Protein AF-A0A7J8LM18-F1 (afdb_monomer_lite)

Sequence (96 aa):
NVQRLKTYKAKLVVFPRRARKSKAGDSTAEELATATQMQGPYMPISREKPSVELVKVTEEMKSFKAYNKLRVERTNARHIGARLKKAAEAEKEDKK

Structure (mmCIF, N/CA/C/O backbone):
data_AF-A0A7J8LM18-F1
#
_entry.id   AF-A0A7J8LM18-F1
#
loop_
_atom_site.group_PDB
_atom_site.id
_atom_site.type_symbol
_atom_site.label_atom_id
_atom_site.label_alt_id
_atom_site.label_comp_id
_atom_site.label_asym_id
_atom_site.label_entity_id
_atom_site.label_seq_id
_atom_site.pdbx_PDB_ins_code
_atom_site.Cartn_x
_atom_site.Cartn_y
_atom_site.Cartn_z
_atom_site.occupancy
_atom_site.B_iso_or_equiv
_atom_site.auth_seq_id
_atom_site.auth_comp_id
_atom_site.auth_asym_id
_atom_site.auth_atom_id
_atom_site.pdbx_PDB_model_num
ATOM 1 N N . ASN A 1 1 ? -10.176 -2.200 1.654 1.00 88.12 1 ASN A N 1
ATOM 2 C CA . ASN A 1 1 ? -11.487 -1.553 1.929 1.00 88.12 1 ASN A CA 1
ATOM 3 C C . ASN A 1 1 ? -12.503 -2.461 2.612 1.00 88.12 1 ASN A C 1
ATOM 5 O O . ASN A 1 1 ? -13.013 -2.059 3.648 1.00 88.12 1 ASN A O 1
ATOM 9 N N . VAL A 1 2 ? -12.773 -3.676 2.118 1.00 95.94 2 VAL A N 1
ATOM 10 C CA . VAL A 1 2 ? -13.761 -4.590 2.741 1.00 95.94 2 VAL A CA 1
ATOM 11 C C . VAL A 1 2 ? -13.485 -4.847 4.230 1.00 95.94 2 VAL A C 1
ATOM 13 O O . VAL A 1 2 ? -14.375 -4.671 5.056 1.00 95.94 2 VAL A O 1
ATOM 16 N N . GLN A 1 3 ? -12.246 -5.194 4.595 1.00 93.31 3 GLN A N 1
ATOM 17 C CA . GLN A 1 3 ? -11.857 -5.400 5.999 1.00 93.31 3 GLN A CA 1
ATOM 18 C C . GLN A 1 3 ? -12.096 -4.150 6.862 1.00 93.31 3 GLN A C 1
ATOM 20 O O . GLN A 1 3 ? -12.657 -4.262 7.945 1.00 93.31 3 GLN A O 1
ATOM 25 N N . ARG A 1 4 ? -11.778 -2.954 6.344 1.00 93.50 4 ARG A N 1
ATOM 26 C CA . ARG A 1 4 ? -12.001 -1.671 7.031 1.00 93.50 4 ARG A CA 1
ATOM 27 C C . ARG A 1 4 ? -13.482 -1.435 7.353 1.00 93.50 4 ARG A C 1
ATOM 29 O O . ARG A 1 4 ? -13.807 -0.989 8.450 1.00 93.50 4 ARG A O 1
ATOM 36 N N . LEU A 1 5 ? -14.380 -1.758 6.421 1.00 95.00 5 LEU A N 1
ATOM 37 C CA . LEU A 1 5 ? -15.826 -1.647 6.638 1.00 95.00 5 LEU A CA 1
ATOM 38 C C . LEU A 1 5 ? -16.328 -2.657 7.672 1.00 95.00 5 LEU A C 1
ATOM 40 O O . LEU A 1 5 ? -17.142 -2.299 8.519 1.00 95.00 5 LEU A O 1
ATOM 44 N N . LYS A 1 6 ? -15.805 -3.889 7.657 1.00 95.44 6 LYS A N 1
ATOM 45 C CA . LYS A 1 6 ? -16.121 -4.892 8.686 1.00 95.44 6 LYS A CA 1
ATOM 46 C C . LYS A 1 6 ? -15.692 -4.418 10.076 1.00 95.44 6 LYS A C 1
ATOM 48 O O . LYS A 1 6 ? -16.496 -4.451 10.999 1.00 95.44 6 LYS A O 1
ATOM 53 N N . THR A 1 7 ? -14.469 -3.902 10.211 1.00 94.31 7 THR A N 1
ATOM 54 C CA . THR A 1 7 ? -13.973 -3.356 11.485 1.00 94.31 7 THR A CA 1
ATOM 55 C C . THR A 1 7 ? -14.724 -2.103 11.923 1.00 94.31 7 THR A C 1
ATOM 57 O O . THR A 1 7 ? -14.902 -1.897 13.116 1.00 94.31 7 THR A O 1
ATOM 60 N N . TYR A 1 8 ? -15.179 -1.269 10.979 1.00 94.62 8 TYR A N 1
ATOM 61 C CA . TYR A 1 8 ? -16.013 -0.115 11.303 1.00 94.62 8 TYR A CA 1
ATOM 62 C C . TYR A 1 8 ? -17.360 -0.556 11.860 1.00 94.62 8 TYR A C 1
ATOM 64 O O . TYR A 1 8 ? -17.728 -0.130 12.945 1.00 94.62 8 TYR A O 1
ATOM 72 N N . LYS A 1 9 ? -18.048 -1.463 11.159 1.00 92.31 9 LYS A N 1
ATOM 73 C CA . LYS A 1 9 ? -19.346 -1.990 11.585 1.00 92.31 9 LYS A CA 1
ATOM 74 C C . LYS A 1 9 ? -19.273 -2.669 12.955 1.00 92.31 9 LYS A C 1
ATOM 76 O O . LYS A 1 9 ? -20.192 -2.507 13.738 1.00 92.31 9 LYS A O 1
ATOM 81 N N . ALA A 1 10 ? -18.182 -3.378 13.251 1.00 91.44 10 ALA A N 1
ATOM 82 C CA . ALA A 1 10 ? -17.972 -4.015 14.553 1.00 91.44 10 ALA A CA 1
ATOM 83 C C . ALA A 1 10 ? -17.740 -3.020 15.707 1.00 91.44 10 ALA A C 1
ATOM 85 O O . ALA A 1 10 ? -17.985 -3.360 16.855 1.00 91.44 10 ALA A O 1
ATOM 86 N N . LYS A 1 11 ? -17.246 -1.810 15.416 1.00 91.62 11 LYS A N 1
ATOM 87 C CA . LYS A 1 11 ? -16.997 -0.748 16.408 1.00 91.62 11 LYS A CA 1
ATOM 88 C C . LYS A 1 11 ? -18.112 0.300 16.464 1.00 91.62 11 LYS A C 1
ATOM 90 O O . LYS A 1 11 ? -18.071 1.191 17.307 1.00 91.62 11 LYS A O 1
ATOM 95 N N . LEU A 1 12 ? -19.060 0.249 15.531 1.00 92.19 12 LEU A N 1
ATOM 96 C CA . LEU A 1 12 ? -20.152 1.204 15.430 1.00 92.19 12 LEU A CA 1
ATOM 97 C C . LEU A 1 12 ? -21.232 0.849 16.454 1.00 92.19 12 LEU A C 1
ATOM 99 O O . LEU A 1 12 ? -21.874 -0.188 16.330 1.00 92.19 12 LEU A O 1
ATOM 103 N N . VAL A 1 13 ? -21.462 1.745 17.410 1.00 92.81 13 VAL A N 1
ATOM 104 C CA . VAL A 1 13 ? -22.585 1.656 18.349 1.00 92.81 13 VAL A CA 1
ATOM 105 C C . VAL A 1 13 ? -23.751 2.471 17.791 1.00 92.81 13 VAL A C 1
ATOM 107 O O . VAL A 1 13 ? -23.603 3.668 17.531 1.00 92.81 13 VAL A O 1
ATOM 110 N N . VAL A 1 14 ? -24.905 1.832 17.585 1.00 93.06 14 VAL A N 1
ATOM 111 C CA . VAL A 1 14 ? -26.103 2.478 17.022 1.00 93.06 14 VAL A CA 1
ATOM 112 C C . VAL A 1 14 ? -27.132 2.691 18.126 1.00 93.06 14 VAL A C 1
ATOM 114 O O . VAL A 1 14 ? -27.668 1.740 18.690 1.00 93.06 14 VAL A O 1
ATOM 117 N N . PHE A 1 15 ? -27.422 3.955 18.436 1.00 91.56 15 PHE A N 1
ATOM 118 C CA . PHE A 1 15 ? -28.403 4.315 19.458 1.00 91.56 15 PHE A CA 1
ATOM 119 C C . PHE A 1 15 ? -29.837 4.206 18.918 1.00 91.56 15 PHE A C 1
ATOM 121 O O . PHE A 1 15 ? -30.114 4.728 17.831 1.00 91.56 15 PHE A O 1
ATOM 128 N N . PRO A 1 16 ? -30.783 3.645 19.699 1.00 92.56 16 PRO A N 1
ATOM 129 C CA . PRO A 1 16 ? -32.193 3.678 19.348 1.00 92.56 16 PRO A CA 1
ATOM 130 C C . PRO A 1 16 ? -32.684 5.109 19.148 1.00 92.56 16 PRO 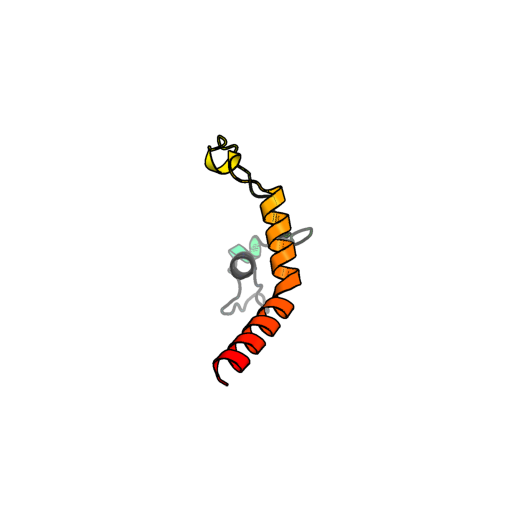A C 1
ATOM 132 O O . PRO A 1 16 ? -32.516 5.971 20.012 1.00 92.56 16 PRO A O 1
ATOM 135 N N . ARG A 1 17 ? -33.409 5.359 18.052 1.00 90.31 17 ARG A N 1
ATOM 136 C CA . ARG A 1 17 ? -34.020 6.680 17.799 1.00 90.31 17 ARG A CA 1
ATOM 137 C C . ARG A 1 17 ? -34.968 7.121 18.927 1.00 90.31 17 ARG A C 1
ATOM 139 O O . ARG A 1 17 ? -35.188 8.313 19.122 1.00 90.31 17 ARG A O 1
ATOM 146 N N . ARG A 1 18 ? -35.580 6.173 19.644 1.00 88.25 18 ARG A N 1
ATOM 147 C CA . ARG A 1 18 ? -36.360 6.429 20.865 1.00 88.25 18 ARG A CA 1
ATOM 148 C C . ARG A 1 18 ? -35.795 5.560 21.985 1.00 88.25 18 ARG A C 1
ATOM 150 O O . ARG A 1 18 ? -35.815 4.343 21.852 1.00 88.25 18 ARG A O 1
ATOM 157 N N . ALA A 1 19 ? -35.407 6.170 23.105 1.00 80.38 19 ALA A N 1
ATOM 158 C CA . ALA A 1 19 ? -34.669 5.544 24.216 1.00 80.38 19 ALA A CA 1
ATOM 159 C C . ALA A 1 19 ? -35.304 4.286 24.861 1.00 80.38 19 ALA A C 1
ATOM 161 O O . ALA A 1 19 ? -34.663 3.624 25.665 1.00 80.38 19 ALA A O 1
ATOM 162 N N . ARG A 1 20 ? -36.557 3.944 24.532 1.00 82.44 20 ARG A N 1
ATOM 163 C CA . ARG A 1 20 ? -37.276 2.756 25.040 1.00 82.44 20 ARG A CA 1
ATOM 164 C C . ARG A 1 20 ? -37.840 1.851 23.941 1.00 82.44 20 ARG A C 1
ATOM 166 O O . ARG A 1 20 ? -38.618 0.950 24.225 1.00 82.44 20 ARG A O 1
ATOM 173 N N . LYS A 1 21 ? -37.529 2.133 22.675 1.00 86.12 21 LYS A N 1
ATOM 174 C CA . LYS A 1 21 ? -37.976 1.338 21.525 1.00 86.12 21 LYS A CA 1
ATOM 175 C C . LYS A 1 21 ? -36.760 0.991 20.678 1.00 86.12 21 LYS A C 1
ATOM 177 O O . LYS A 1 21 ? -36.482 1.700 19.710 1.00 86.12 21 LYS A O 1
ATOM 182 N N . SER A 1 22 ? -36.052 -0.065 21.071 1.00 87.19 22 SER A N 1
ATOM 183 C CA . SER A 1 22 ? -34.994 -0.653 20.253 1.00 87.19 22 SER A CA 1
ATOM 184 C C . SER A 1 22 ? -35.596 -1.390 19.055 1.00 87.19 22 SER A C 1
ATOM 186 O O . SER A 1 22 ? -36.693 -1.952 19.118 1.00 87.19 22 SER A O 1
ATOM 188 N N . LYS A 1 23 ? -34.891 -1.336 17.932 1.00 88.50 23 LYS A N 1
ATOM 189 C CA . LYS A 1 23 ? -35.197 -2.034 16.685 1.00 88.50 23 LYS A CA 1
ATOM 190 C C . LYS A 1 23 ? -34.043 -2.960 16.315 1.00 88.50 23 LYS A C 1
ATOM 192 O O . LYS A 1 23 ? -32.945 -2.865 16.857 1.00 88.50 23 LYS A O 1
ATOM 197 N N . ALA A 1 24 ? -34.284 -3.840 15.345 1.00 85.00 24 ALA A N 1
ATOM 198 C CA . ALA A 1 24 ? -33.223 -4.643 14.751 1.00 85.00 24 ALA A CA 1
ATOM 199 C C . ALA A 1 24 ? -32.150 -3.725 14.137 1.00 85.00 24 ALA A C 1
ATOM 201 O O . ALA A 1 24 ? -32.450 -2.934 13.240 1.00 85.00 24 ALA A O 1
ATOM 202 N N . GLY A 1 25 ? -30.918 -3.835 14.637 1.00 84.50 25 GLY A N 1
ATOM 203 C CA . GLY A 1 25 ? -29.784 -2.997 14.241 1.00 84.50 25 GLY A CA 1
ATOM 204 C C . GLY A 1 25 ? -29.375 -1.934 15.264 1.00 84.50 25 GLY A C 1
ATOM 205 O O . GLY A 1 25 ? -28.327 -1.327 15.066 1.00 84.50 25 GLY A O 1
ATOM 206 N N . ASP A 1 26 ? -30.149 -1.737 16.337 1.00 89.62 26 ASP A N 1
ATOM 207 C CA . ASP A 1 26 ? -29.715 -0.939 17.487 1.00 89.62 26 ASP A CA 1
ATOM 208 C C . ASP A 1 26 ? -28.802 -1.767 18.408 1.00 89.62 26 ASP A C 1
ATOM 210 O O . ASP A 1 26 ? -28.938 -2.990 18.508 1.00 89.62 26 ASP A O 1
ATOM 214 N N . SER A 1 27 ? -27.887 -1.088 19.094 1.00 88.94 27 SER A N 1
ATOM 215 C CA . SER A 1 27 ? -26.971 -1.680 20.071 1.00 88.94 27 SER A CA 1
ATOM 216 C C . SER A 1 27 ? -27.672 -2.088 21.370 1.00 88.94 27 SER A C 1
ATOM 218 O O . SER A 1 27 ? -28.743 -1.580 21.720 1.00 88.94 27 SER A O 1
ATOM 220 N N . THR A 1 28 ? -27.056 -3.017 22.104 1.00 88.75 28 THR A N 1
ATOM 221 C CA . THR A 1 28 ? -27.575 -3.502 23.393 1.00 88.75 28 THR A CA 1
ATOM 222 C C . THR A 1 28 ? -27.401 -2.451 24.494 1.00 88.75 28 THR A C 1
ATOM 224 O O . THR A 1 28 ? -26.574 -1.549 24.391 1.00 88.75 28 THR A O 1
ATOM 227 N N . ALA A 1 29 ? -28.165 -2.557 25.586 1.00 85.19 29 ALA A N 1
ATOM 228 C CA . ALA A 1 29 ? -28.085 -1.594 26.690 1.00 85.19 29 ALA A CA 1
ATOM 229 C C . ALA A 1 29 ? -26.677 -1.498 27.320 1.00 85.19 29 ALA A C 1
ATOM 231 O O . ALA A 1 29 ? -26.281 -0.423 27.767 1.00 85.19 29 ALA A O 1
ATOM 232 N N . GLU A 1 30 ? -25.912 -2.593 27.308 1.00 85.94 30 GLU A N 1
ATOM 233 C CA . GLU A 1 30 ? -24.535 -2.657 27.821 1.00 85.94 30 GLU A CA 1
ATOM 234 C C . GLU A 1 30 ? -23.547 -1.887 26.929 1.00 85.94 30 GLU A C 1
ATOM 236 O O . GLU A 1 30 ? -22.710 -1.123 27.418 1.00 85.94 30 GLU A O 1
ATOM 241 N N . GLU A 1 31 ? -23.683 -2.018 25.608 1.00 84.94 31 GLU A N 1
ATOM 242 C CA . GLU A 1 31 ? -22.883 -1.266 24.633 1.00 84.94 31 GLU A CA 1
ATOM 243 C C . GLU A 1 31 ? -23.199 0.233 24.680 1.00 84.94 31 GLU A C 1
ATOM 245 O O . GLU A 1 31 ? -22.309 1.070 24.546 1.00 84.94 31 GLU A O 1
ATOM 250 N N . LEU A 1 32 ? -24.467 0.590 24.912 1.00 87.00 32 LEU A N 1
ATOM 251 C CA . LEU A 1 32 ? -24.891 1.985 25.036 1.00 87.00 32 LEU A CA 1
ATOM 252 C C . LEU A 1 32 ? -24.323 2.652 26.297 1.00 87.00 32 LEU A C 1
ATOM 254 O O . LEU A 1 32 ? -23.947 3.820 26.244 1.00 87.00 32 LEU A O 1
ATOM 258 N N . ALA A 1 33 ? -24.240 1.923 27.415 1.00 88.19 33 ALA A N 1
ATOM 259 C CA . ALA A 1 33 ? -23.699 2.438 28.674 1.00 88.19 33 ALA A CA 1
ATOM 260 C C . ALA A 1 33 ? -22.175 2.647 28.630 1.00 88.19 33 ALA A C 1
ATOM 262 O O . ALA A 1 33 ? -21.650 3.526 29.310 1.00 88.19 33 ALA A O 1
ATOM 263 N N . THR A 1 34 ? -21.468 1.854 27.824 1.00 89.00 34 THR A N 1
ATOM 264 C CA . THR A 1 34 ? -20.007 1.923 27.661 1.00 89.00 34 THR A CA 1
ATOM 265 C C . THR A 1 34 ? -19.567 2.808 26.490 1.00 89.00 34 THR A C 1
ATOM 267 O O . THR A 1 34 ? -18.371 3.044 26.302 1.00 89.00 34 THR A O 1
ATOM 270 N N . ALA A 1 35 ? -20.515 3.332 25.708 1.00 89.38 35 ALA A N 1
ATOM 271 C CA . ALA A 1 35 ? -20.229 4.194 24.573 1.00 89.38 35 ALA A CA 1
ATOM 272 C C . ALA A 1 35 ? -19.583 5.516 25.017 1.00 89.38 35 ALA A C 1
ATOM 274 O O . ALA A 1 35 ? -20.130 6.276 25.814 1.00 89.38 35 ALA A O 1
ATOM 275 N N . THR A 1 36 ? -18.424 5.822 24.438 1.00 91.25 36 THR A N 1
ATOM 276 C CA . THR A 1 36 ? -17.664 7.051 24.698 1.00 91.25 36 THR A CA 1
ATOM 277 C C . THR A 1 36 ? -17.338 7.768 23.391 1.00 91.25 36 THR A C 1
ATOM 279 O O . THR A 1 36 ? -17.286 7.160 22.319 1.00 91.25 36 THR A O 1
ATOM 282 N N . GLN A 1 37 ? -17.140 9.088 23.453 1.00 90.19 37 GLN A N 1
ATOM 283 C CA . GLN A 1 37 ? -16.703 9.848 22.283 1.00 90.19 37 GLN A CA 1
ATOM 284 C C . GLN A 1 37 ? -15.218 9.595 22.011 1.00 90.19 37 GLN A C 1
ATOM 286 O O . GLN A 1 37 ? -14.367 9.820 22.869 1.00 90.19 37 GLN A O 1
ATOM 291 N N . MET A 1 38 ? -14.907 9.174 20.786 1.00 88.19 38 MET A N 1
ATOM 292 C CA . MET A 1 38 ? -13.531 9.065 20.308 1.00 88.19 38 MET A CA 1
ATOM 293 C C . MET A 1 38 ? -13.005 10.453 19.938 1.00 88.19 38 MET A C 1
ATOM 295 O O . MET A 1 38 ? -13.601 11.142 19.111 1.00 88.19 38 MET A O 1
ATOM 299 N N . GLN A 1 39 ? -11.871 10.848 20.511 1.00 90.50 39 GLN A N 1
ATOM 300 C CA . GLN A 1 39 ? -11.179 12.078 20.129 1.00 90.50 39 GLN A CA 1
ATOM 301 C C . GLN A 1 39 ? -10.180 11.801 18.993 1.00 90.50 39 GLN A C 1
ATOM 303 O O . GLN A 1 39 ? -9.424 10.831 19.040 1.00 90.50 39 GLN A O 1
ATOM 308 N N . GLY A 1 40 ? -10.163 12.667 17.975 1.00 90.44 40 GLY A N 1
ATOM 309 C CA . GLY A 1 40 ? -9.233 12.586 16.843 1.00 90.44 40 GLY A CA 1
ATOM 310 C C . GLY A 1 40 ? -9.744 11.791 15.627 1.00 90.44 40 GLY A C 1
ATOM 311 O O . GLY A 1 40 ? -10.925 11.450 15.540 1.00 90.44 40 GLY A O 1
ATOM 312 N N . PRO A 1 41 ? -8.871 11.533 14.632 1.00 90.06 41 PRO A N 1
ATOM 313 C CA . PRO A 1 41 ? -9.258 10.869 13.391 1.00 90.06 41 PRO A CA 1
ATOM 314 C C . PRO A 1 41 ? -9.618 9.398 13.624 1.00 90.06 41 PRO A C 1
ATOM 316 O O . PRO A 1 41 ? -8.829 8.611 14.146 1.00 90.06 41 PRO A O 1
ATOM 319 N N . TYR A 1 42 ? -10.806 9.002 13.170 1.00 88.31 42 TYR A N 1
ATOM 320 C CA . TYR A 1 42 ? -11.291 7.637 13.323 1.00 88.31 42 TYR A CA 1
ATOM 321 C C . TYR A 1 42 ? -10.629 6.676 12.320 1.00 88.31 42 TYR A C 1
ATOM 323 O O . TYR A 1 42 ? -10.737 6.838 11.101 1.00 88.31 42 TYR A O 1
ATOM 331 N N . MET A 1 43 ? -9.969 5.636 12.844 1.00 90.00 43 MET A N 1
ATOM 332 C CA . MET A 1 43 ? -9.213 4.641 12.071 1.00 90.00 43 MET A CA 1
ATOM 333 C C . MET A 1 43 ? -8.236 5.286 11.064 1.00 90.00 43 MET A C 1
ATOM 335 O O . MET A 1 43 ? -8.453 5.184 9.850 1.00 90.00 43 MET A O 1
ATOM 339 N N . PRO A 1 44 ? -7.159 5.945 11.514 1.00 91.00 44 PRO A N 1
ATOM 340 C CA . PRO A 1 44 ? -6.197 6.560 10.605 1.00 91.00 44 PRO A CA 1
ATOM 341 C C . PRO A 1 44 ? -5.559 5.508 9.686 1.00 91.00 44 PRO A C 1
ATOM 343 O O . PRO A 1 44 ? -5.342 4.360 10.075 1.00 91.00 44 PRO A O 1
ATOM 346 N N . ILE A 1 45 ? -5.295 5.887 8.435 1.00 89.75 45 ILE A N 1
ATOM 347 C CA . ILE A 1 45 ? -4.614 5.010 7.478 1.00 89.75 45 ILE A CA 1
ATOM 348 C C . ILE A 1 45 ? -3.118 5.076 7.781 1.00 89.75 45 ILE A C 1
ATOM 350 O O . ILE A 1 45 ? -2.475 6.088 7.507 1.00 89.75 45 ILE A O 1
ATOM 354 N N . SER A 1 46 ? -2.575 3.996 8.337 1.00 87.31 46 SER A N 1
ATOM 355 C CA . SER A 1 46 ? -1.131 3.833 8.482 1.00 87.31 46 SER A CA 1
ATOM 356 C C . SER A 1 46 ? -0.529 3.317 7.178 1.00 87.31 46 SER A C 1
ATOM 358 O O . SER A 1 46 ? -1.102 2.449 6.516 1.00 87.31 46 SER A O 1
ATOM 360 N N . ARG A 1 47 ? 0.632 3.854 6.800 1.00 87.19 47 ARG A N 1
ATOM 361 C CA . ARG A 1 47 ? 1.450 3.314 5.710 1.00 87.19 47 ARG A CA 1
ATOM 362 C C . ARG A 1 47 ? 2.480 2.381 6.322 1.00 87.19 47 ARG A C 1
ATOM 364 O O . ARG A 1 47 ? 3.570 2.816 6.689 1.00 87.19 47 ARG A O 1
ATOM 371 N N . GLU A 1 48 ? 2.116 1.114 6.447 1.00 85.19 48 GLU A N 1
ATOM 372 C CA . GLU A 1 48 ? 3.054 0.082 6.873 1.00 85.19 48 GLU A CA 1
ATOM 373 C C . GLU A 1 48 ? 4.165 -0.042 5.826 1.00 85.19 48 GLU A C 1
ATOM 375 O O . GLU A 1 48 ? 3.907 -0.242 4.637 1.00 85.19 48 GLU A O 1
ATOM 380 N N . LYS A 1 49 ? 5.415 0.139 6.263 1.00 85.38 49 LYS A N 1
ATOM 381 C CA . LYS A 1 49 ? 6.576 -0.168 5.430 1.00 85.38 49 LYS A CA 1
ATOM 382 C C . LYS A 1 49 ? 6.834 -1.666 5.565 1.00 85.38 49 LYS A C 1
ATOM 384 O O . LYS A 1 49 ? 6.977 -2.122 6.700 1.00 85.38 49 LYS A O 1
ATOM 389 N N . PRO A 1 50 ? 6.897 -2.428 4.461 1.00 84.94 50 PRO A N 1
ATOM 390 C CA . PRO A 1 50 ? 7.276 -3.827 4.553 1.00 84.94 50 PRO A CA 1
ATOM 391 C C . PRO A 1 50 ? 8.674 -3.925 5.169 1.00 84.94 50 PRO A C 1
ATOM 393 O O . PRO A 1 50 ? 9.583 -3.182 4.788 1.00 84.94 50 PRO A O 1
ATOM 396 N N . SER A 1 51 ? 8.825 -4.829 6.135 1.00 84.69 51 SER A N 1
ATOM 397 C CA . SER A 1 51 ? 10.140 -5.218 6.635 1.00 84.69 51 SER A CA 1
ATOM 398 C C . SER A 1 51 ? 10.886 -5.929 5.509 1.00 84.69 51 SER A C 1
ATOM 400 O O . SER A 1 51 ? 10.331 -6.827 4.877 1.00 84.69 51 SER A O 1
ATOM 402 N N . VAL A 1 52 ? 12.122 -5.514 5.236 1.00 85.69 52 VAL A N 1
ATOM 403 C CA . VAL A 1 52 ? 13.002 -6.223 4.305 1.00 85.69 52 VAL A CA 1
ATOM 404 C C . VAL A 1 52 ? 13.894 -7.135 5.130 1.00 85.69 52 VAL A C 1
ATOM 406 O O . VAL A 1 52 ? 14.648 -6.666 5.980 1.00 85.69 52 VAL A O 1
ATOM 409 N N . GLU A 1 53 ? 13.809 -8.435 4.876 1.00 84.88 53 GLU A N 1
ATOM 410 C CA . GLU A 1 53 ? 14.706 -9.408 5.490 1.00 84.88 53 GLU A CA 1
ATOM 411 C C . GLU A 1 53 ? 16.081 -9.360 4.811 1.00 84.88 53 GLU A C 1
ATOM 413 O O . GLU A 1 53 ? 16.193 -9.294 3.584 1.00 84.88 53 GLU A O 1
ATOM 418 N N . LEU A 1 54 ? 17.147 -9.384 5.615 1.00 83.44 54 LEU A N 1
ATOM 419 C CA . LEU A 1 54 ? 18.518 -9.418 5.110 1.00 83.44 54 LEU A CA 1
ATOM 420 C C . LEU A 1 54 ? 18.874 -10.852 4.716 1.00 83.44 54 LEU A C 1
ATOM 422 O O . LEU A 1 54 ? 19.229 -11.678 5.556 1.00 83.44 54 LEU A O 1
ATOM 426 N N . VAL A 1 55 ? 18.780 -11.139 3.421 1.00 86.81 55 VAL A N 1
ATOM 427 C CA . VAL A 1 55 ? 19.114 -12.449 2.851 1.00 86.81 55 VAL A CA 1
ATOM 428 C C . VAL A 1 55 ? 20.540 -12.435 2.294 1.00 86.81 55 VAL A C 1
ATOM 430 O O . VAL A 1 55 ? 21.034 -11.414 1.811 1.00 86.81 55 VAL A O 1
ATOM 433 N N . LYS A 1 56 ? 21.224 -13.586 2.350 1.00 89.19 56 LYS A N 1
ATOM 434 C CA . LYS A 1 56 ? 22.528 -13.765 1.697 1.00 89.19 56 LYS A CA 1
ATOM 435 C C . LYS A 1 56 ? 22.384 -13.601 0.182 1.00 89.19 56 LYS A C 1
ATOM 437 O O . LYS A 1 56 ? 21.477 -14.162 -0.426 1.00 89.19 56 LYS A O 1
ATOM 442 N N . VAL A 1 57 ? 23.313 -12.870 -0.429 1.00 88.06 57 VAL A N 1
ATOM 443 C CA . VAL A 1 57 ? 23.325 -12.646 -1.881 1.00 88.06 57 VAL A CA 1
ATOM 444 C C . VAL A 1 57 ? 23.636 -13.956 -2.608 1.00 88.06 57 VAL A C 1
ATOM 446 O O . VAL A 1 57 ? 24.717 -14.520 -2.423 1.00 88.06 57 VAL A O 1
ATOM 449 N N . THR A 1 58 ? 22.710 -14.416 -3.449 1.00 92.00 58 THR A N 1
ATOM 450 C CA . THR A 1 58 ? 22.887 -15.612 -4.287 1.00 92.00 58 THR A CA 1
ATOM 451 C C . THR A 1 58 ? 23.753 -15.315 -5.518 1.00 92.00 58 THR A C 1
ATOM 453 O O . THR A 1 58 ? 23.949 -14.161 -5.907 1.00 92.00 58 THR A O 1
ATOM 456 N N . GLU A 1 59 ? 24.291 -16.351 -6.163 1.00 89.50 59 GLU A N 1
ATOM 457 C CA . GLU A 1 59 ? 25.084 -16.201 -7.396 1.00 89.50 59 GLU A CA 1
ATOM 458 C C . GLU A 1 59 ? 24.256 -15.641 -8.563 1.00 89.50 59 GLU A C 1
ATOM 460 O O . GLU A 1 59 ? 24.747 -14.842 -9.364 1.00 89.50 59 GLU A O 1
ATOM 465 N N . GLU A 1 60 ? 22.965 -15.969 -8.610 1.00 87.62 60 GLU A N 1
ATOM 466 C CA . GLU A 1 60 ? 22.006 -15.402 -9.563 1.00 87.62 60 GLU A CA 1
ATOM 467 C C . GLU A 1 60 ? 21.861 -13.883 -9.389 1.00 87.62 60 GLU A C 1
ATOM 469 O O . GLU A 1 60 ? 21.903 -13.134 -10.364 1.00 87.62 60 GLU A O 1
ATOM 474 N N . MET A 1 61 ? 21.784 -13.394 -8.145 1.00 88.00 61 MET A N 1
ATOM 475 C CA . MET A 1 61 ? 21.728 -11.954 -7.867 1.00 88.00 61 MET A CA 1
ATOM 476 C C . MET A 1 61 ? 23.016 -11.230 -8.283 1.00 88.00 61 MET A C 1
ATOM 478 O O . MET A 1 61 ? 22.957 -10.075 -8.699 1.00 88.00 61 MET A O 1
ATOM 482 N N . LYS A 1 62 ? 24.175 -11.899 -8.200 1.00 88.88 62 LYS A N 1
ATOM 483 C CA . LYS A 1 62 ? 25.467 -11.334 -8.633 1.00 88.88 62 LYS A CA 1
ATOM 484 C C . LYS A 1 62 ? 25.623 -11.316 -10.150 1.00 88.88 62 LYS A C 1
ATOM 486 O O . LYS A 1 62 ? 26.156 -10.358 -10.703 1.00 88.88 62 LYS A O 1
ATOM 491 N N . SER A 1 63 ? 25.183 -12.374 -10.824 1.00 93.44 63 SER A N 1
ATOM 492 C CA . SER A 1 63 ? 25.237 -12.471 -12.287 1.00 93.44 63 SER A CA 1
ATOM 493 C C . SER A 1 63 ? 24.200 -11.572 -12.971 1.00 93.44 63 SER A C 1
ATOM 495 O O . SER A 1 63 ? 24.384 -11.171 -14.126 1.00 93.44 63 SER A O 1
ATOM 497 N N . PHE A 1 64 ? 23.140 -11.181 -12.257 1.00 93.56 64 PHE A N 1
ATOM 498 C CA . PHE A 1 64 ? 22.125 -10.265 -12.755 1.00 93.56 64 PHE A CA 1
ATOM 499 C C . PHE A 1 64 ? 22.660 -8.837 -12.964 1.00 93.56 64 PHE A C 1
ATOM 501 O O . PHE A 1 64 ? 22.840 -8.042 -12.041 1.00 93.56 64 PHE A O 1
ATOM 508 N N . LYS A 1 65 ? 22.836 -8.454 -14.234 1.00 94.00 65 LYS A N 1
ATOM 509 C CA . LYS A 1 65 ? 23.227 -7.094 -14.641 1.00 94.00 65 LYS A CA 1
ATOM 510 C C . LYS A 1 65 ? 22.028 -6.136 -14.603 1.00 94.00 65 LYS A C 1
ATOM 512 O O . LYS A 1 65 ? 21.486 -5.768 -15.649 1.00 94.00 65 LYS A O 1
ATOM 517 N N . ALA A 1 66 ? 21.637 -5.701 -13.404 1.00 95.19 66 ALA A N 1
ATOM 518 C CA . ALA A 1 66 ? 20.449 -4.870 -13.170 1.00 95.19 66 ALA A CA 1
ATOM 519 C C . ALA A 1 66 ? 20.379 -3.607 -14.050 1.00 95.19 66 ALA A C 1
ATOM 521 O O . ALA A 1 66 ? 19.353 -3.334 -14.675 1.00 95.19 66 ALA A O 1
ATOM 522 N N . TYR A 1 67 ? 21.487 -2.869 -14.171 1.00 94.62 67 TYR A N 1
ATOM 523 C CA . TYR A 1 67 ? 21.549 -1.659 -14.999 1.00 94.62 67 TYR A CA 1
ATOM 524 C C . TYR A 1 67 ? 21.251 -1.943 -16.479 1.00 94.62 67 TYR A C 1
ATOM 526 O O . TYR A 1 67 ? 20.474 -1.230 -17.119 1.00 94.62 67 TYR A O 1
ATOM 534 N N . ASN A 1 68 ? 21.821 -3.025 -17.017 1.00 96.12 68 ASN A N 1
ATOM 535 C CA . ASN A 1 68 ? 21.613 -3.413 -18.409 1.00 96.12 68 ASN A CA 1
ATOM 536 C C . ASN A 1 68 ? 20.162 -3.828 -18.646 1.00 96.12 68 ASN A C 1
ATOM 538 O O . ASN A 1 68 ? 19.570 -3.407 -19.640 1.00 96.12 68 ASN A O 1
ATOM 542 N N . LYS A 1 69 ? 19.564 -4.583 -17.714 1.00 96.00 69 LYS A N 1
ATOM 543 C CA . LYS A 1 69 ? 18.155 -4.983 -17.801 1.00 96.00 69 LYS A CA 1
ATOM 544 C C . LYS A 1 69 ? 17.235 -3.763 -17.868 1.00 96.00 69 LYS A C 1
ATOM 546 O O . LYS A 1 69 ? 16.412 -3.689 -18.774 1.00 96.00 69 LYS A O 1
ATOM 551 N N . LEU A 1 70 ? 17.437 -2.763 -17.007 1.00 97.06 70 LEU A N 1
ATOM 552 C CA . LEU A 1 70 ? 16.657 -1.518 -17.043 1.00 97.06 70 LEU A CA 1
ATOM 553 C C . LEU A 1 70 ? 16.767 -0.789 -18.391 1.00 97.06 70 LEU A C 1
ATOM 555 O O . LEU A 1 70 ? 15.771 -0.268 -18.893 1.00 97.06 70 LEU A O 1
ATOM 559 N N . ARG A 1 71 ? 17.957 -0.753 -19.005 1.00 97.50 71 ARG A N 1
ATOM 560 C CA . ARG A 1 71 ? 18.135 -0.137 -20.331 1.00 97.50 71 ARG A CA 1
ATOM 561 C C . ARG A 1 71 ? 17.437 -0.922 -21.432 1.00 97.50 71 ARG A C 1
ATOM 563 O O . ARG A 1 71 ? 16.786 -0.308 -22.271 1.00 97.50 71 ARG A O 1
ATOM 570 N N . VAL A 1 72 ? 17.550 -2.249 -21.422 1.00 96.69 72 VAL A N 1
ATOM 571 C CA . VAL A 1 72 ? 16.864 -3.112 -22.391 1.00 96.69 72 VAL A CA 1
ATOM 572 C C . VAL A 1 72 ? 15.349 -2.927 -22.294 1.00 96.69 72 VAL A C 1
ATOM 574 O O . VAL A 1 72 ? 14.714 -2.735 -23.326 1.00 96.69 72 VAL A O 1
ATOM 577 N N . GLU A 1 73 ? 14.776 -2.868 -21.088 1.00 96.88 73 GLU A N 1
ATOM 578 C CA . GLU A 1 73 ? 13.332 -2.644 -20.918 1.00 96.88 73 GLU A CA 1
ATOM 579 C C . GLU A 1 73 ? 12.877 -1.264 -21.412 1.00 96.88 73 GLU A C 1
ATOM 581 O O . GLU A 1 73 ? 11.851 -1.152 -22.084 1.00 96.88 73 GLU A O 1
ATOM 586 N N . ARG A 1 74 ? 13.670 -0.209 -21.182 1.00 96.81 74 ARG A N 1
ATOM 587 C CA . ARG A 1 74 ? 13.394 1.122 -21.756 1.00 96.81 74 ARG A CA 1
ATOM 588 C C . ARG A 1 74 ? 13.413 1.099 -23.285 1.00 96.81 74 ARG A C 1
ATOM 590 O O . ARG A 1 74 ? 12.539 1.682 -23.922 1.00 96.81 74 ARG A O 1
ATOM 597 N N . THR A 1 75 ? 14.399 0.425 -23.875 1.00 97.00 75 THR A N 1
ATOM 598 C CA . THR A 1 75 ? 14.522 0.257 -25.330 1.00 97.00 75 THR A CA 1
ATOM 599 C C . THR A 1 75 ? 13.349 -0.540 -25.895 1.00 97.00 75 THR A C 1
ATOM 601 O O . THR A 1 75 ? 12.791 -0.156 -26.920 1.00 97.00 75 THR A O 1
ATOM 604 N N . ASN A 1 76 ? 12.938 -1.613 -25.214 1.00 96.06 76 ASN A N 1
ATOM 605 C CA . ASN A 1 76 ? 11.772 -2.401 -25.591 1.00 96.06 76 ASN A CA 1
ATOM 606 C C . ASN A 1 76 ? 10.523 -1.522 -25.608 1.00 96.06 76 ASN A C 1
ATOM 608 O O . ASN A 1 76 ? 9.922 -1.395 -26.669 1.00 96.06 76 ASN A O 1
ATOM 612 N N . ALA 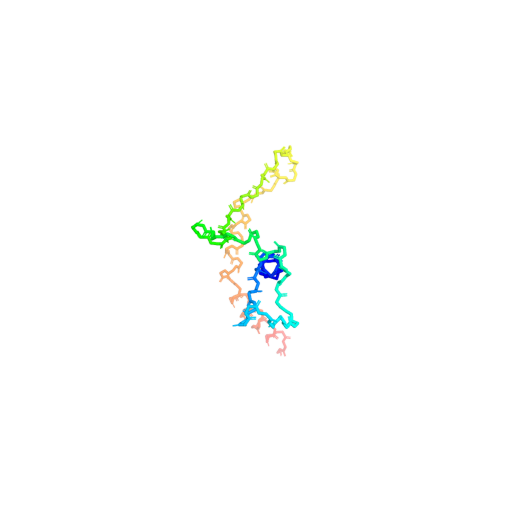A 1 77 ? 10.210 -0.832 -24.506 1.00 96.56 77 ALA A N 1
ATOM 613 C CA . ALA A 1 77 ? 9.058 0.068 -24.421 1.00 96.56 77 ALA A CA 1
ATOM 614 C C . ALA A 1 77 ? 9.064 1.144 -25.524 1.00 96.56 77 ALA A C 1
ATOM 616 O O . ALA A 1 77 ? 8.044 1.384 -26.166 1.00 96.56 77 ALA A O 1
ATOM 617 N N . ARG A 1 78 ? 10.230 1.742 -25.807 1.00 96.12 78 ARG A N 1
ATOM 618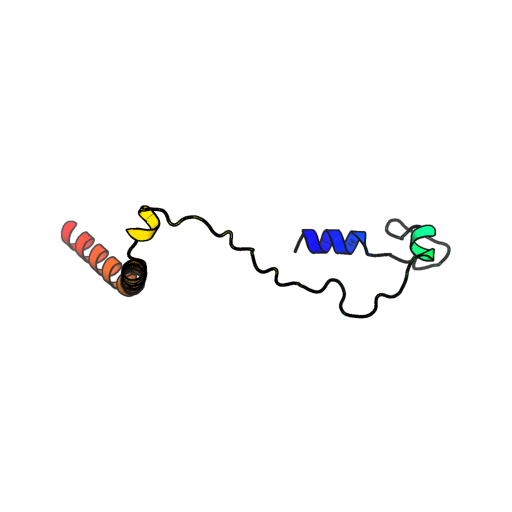 C CA . ARG A 1 78 ? 10.391 2.752 -26.866 1.00 96.12 78 ARG A CA 1
ATOM 619 C C . ARG A 1 78 ? 10.129 2.198 -28.270 1.00 96.12 78 ARG A C 1
ATOM 621 O O . ARG A 1 78 ? 9.574 2.906 -29.106 1.00 96.12 78 ARG A O 1
ATOM 628 N N . HIS A 1 79 ? 10.562 0.971 -28.558 1.00 96.31 79 HIS A N 1
ATOM 629 C CA . HIS A 1 79 ? 10.527 0.408 -29.910 1.00 96.31 79 HIS A CA 1
ATOM 630 C C . HIS A 1 79 ? 9.350 -0.533 -30.185 1.00 96.31 79 HIS A C 1
ATOM 632 O O . HIS A 1 79 ? 9.300 -1.073 -31.287 1.00 96.31 79 HIS A O 1
ATOM 638 N N . ILE A 1 80 ? 8.389 -0.701 -29.265 1.00 95.88 80 ILE A N 1
ATOM 639 C CA . ILE A 1 80 ? 7.185 -1.527 -29.496 1.00 95.88 80 ILE A CA 1
ATOM 640 C C . ILE A 1 80 ? 6.500 -1.138 -30.812 1.00 95.88 80 ILE A C 1
ATOM 642 O O . ILE A 1 80 ? 6.354 -1.981 -31.691 1.00 95.88 80 ILE A O 1
ATOM 646 N N . GLY A 1 81 ? 6.155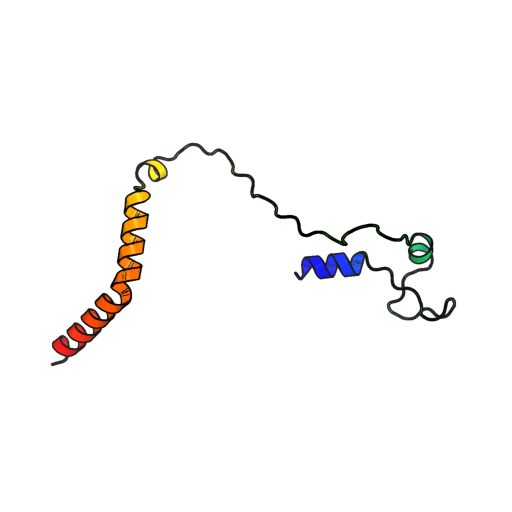 0.140 -30.999 1.00 94.38 81 GLY A N 1
ATOM 647 C CA . GLY A 1 81 ? 5.446 0.587 -32.204 1.00 94.38 81 GLY A CA 1
ATOM 648 C C . GLY A 1 81 ? 6.250 0.381 -33.491 1.00 94.38 81 GLY A C 1
ATOM 649 O O . GLY A 1 81 ? 5.719 -0.100 -34.487 1.00 94.38 81 GLY A O 1
ATOM 650 N N . ALA A 1 82 ? 7.553 0.676 -33.461 1.00 93.69 82 ALA A N 1
ATOM 651 C CA . ALA A 1 82 ? 8.428 0.482 -34.616 1.00 93.69 82 ALA A CA 1
ATOM 652 C C . ALA A 1 82 ? 8.593 -1.003 -34.977 1.00 93.69 82 ALA A C 1
ATOM 654 O O . ALA A 1 82 ? 8.620 -1.349 -36.154 1.00 93.69 82 ALA A O 1
ATOM 655 N N . ARG A 1 83 ? 8.690 -1.884 -33.975 1.00 94.06 83 ARG A N 1
ATOM 656 C CA . ARG A 1 83 ? 8.783 -3.335 -34.178 1.00 94.06 83 ARG A CA 1
ATOM 657 C C . ARG A 1 83 ? 7.471 -3.912 -34.700 1.00 94.06 83 ARG A C 1
ATOM 659 O O . ARG A 1 83 ? 7.519 -4.698 -35.634 1.00 94.06 83 ARG A O 1
ATOM 666 N N . LEU A 1 84 ? 6.327 -3.481 -34.166 1.00 93.38 84 LEU A N 1
ATOM 667 C CA . LEU A 1 84 ? 5.007 -3.886 -34.662 1.00 93.38 84 LEU A CA 1
ATOM 668 C C . LEU A 1 84 ? 4.779 -3.430 -36.105 1.00 93.38 84 LEU A C 1
ATOM 670 O O . LEU A 1 84 ? 4.331 -4.221 -36.926 1.00 93.38 84 LEU A O 1
ATOM 674 N N . LYS A 1 85 ? 5.143 -2.183 -36.433 1.00 93.50 85 LYS A N 1
ATOM 675 C CA . LYS A 1 85 ? 5.069 -1.676 -37.808 1.00 93.50 85 LYS A CA 1
ATOM 676 C C . LYS A 1 85 ? 5.932 -2.513 -38.755 1.00 93.50 85 LYS A C 1
ATOM 678 O O . LYS A 1 85 ? 5.429 -2.962 -39.775 1.00 93.50 85 LYS A O 1
ATOM 683 N N . LYS A 1 86 ? 7.191 -2.772 -38.387 1.00 92.94 86 LYS A N 1
ATOM 684 C CA . LYS A 1 86 ? 8.096 -3.608 -39.190 1.00 92.94 86 LYS A CA 1
ATOM 685 C C . LYS A 1 86 ? 7.598 -5.045 -39.344 1.00 92.94 86 LYS A C 1
ATOM 687 O O . LYS A 1 86 ? 7.695 -5.589 -40.431 1.00 92.94 86 LYS A O 1
ATOM 692 N N . ALA A 1 87 ? 7.058 -5.649 -38.286 1.00 92.00 87 ALA A N 1
ATOM 693 C CA . ALA A 1 87 ? 6.480 -6.990 -38.357 1.00 92.00 87 ALA A CA 1
ATOM 694 C C . ALA A 1 87 ? 5.265 -7.029 -39.300 1.00 92.00 87 ALA A C 1
ATOM 696 O O . ALA A 1 87 ? 5.168 -7.918 -40.134 1.00 92.00 87 ALA A O 1
ATOM 697 N N . ALA A 1 88 ? 4.386 -6.023 -39.232 1.00 90.19 88 ALA A N 1
ATOM 698 C CA . ALA A 1 88 ? 3.234 -5.914 -40.125 1.00 90.19 88 ALA A CA 1
ATOM 699 C C . ALA A 1 88 ? 3.617 -5.615 -41.588 1.00 90.19 88 ALA A C 1
ATOM 701 O O . ALA A 1 88 ? 2.873 -5.977 -42.494 1.00 90.19 88 ALA A O 1
ATOM 702 N N . GLU A 1 89 ? 4.731 -4.920 -41.830 1.00 89.25 89 GLU A N 1
ATOM 703 C CA . GLU A 1 89 ? 5.284 -4.708 -43.175 1.00 89.25 89 GLU A CA 1
ATOM 704 C C . GLU A 1 89 ? 5.896 -6.003 -43.727 1.00 89.25 89 GLU A C 1
ATOM 706 O O . GLU A 1 89 ? 5.541 -6.394 -44.835 1.00 89.25 89 GLU A O 1
ATOM 711 N N . ALA A 1 90 ? 6.693 -6.723 -42.930 1.00 90.38 90 ALA A N 1
ATOM 712 C CA . ALA A 1 90 ? 7.249 -8.023 -43.310 1.00 90.38 90 ALA A CA 1
ATOM 713 C C . ALA A 1 90 ? 6.150 -9.054 -43.633 1.00 90.38 90 ALA A C 1
ATOM 715 O O . ALA A 1 90 ? 6.186 -9.676 -44.686 1.00 90.38 90 ALA A O 1
ATOM 716 N N . GLU A 1 91 ? 5.094 -9.152 -42.815 1.00 84.81 91 GLU A N 1
ATOM 717 C CA . GLU A 1 91 ? 3.961 -10.047 -43.102 1.00 84.81 91 GLU A CA 1
ATOM 718 C C . GLU A 1 91 ? 3.192 -9.694 -44.387 1.00 84.81 91 GLU A C 1
ATOM 720 O O . GLU A 1 91 ? 2.500 -10.547 -44.943 1.00 84.81 91 GLU A O 1
ATOM 725 N N . LYS A 1 92 ? 3.238 -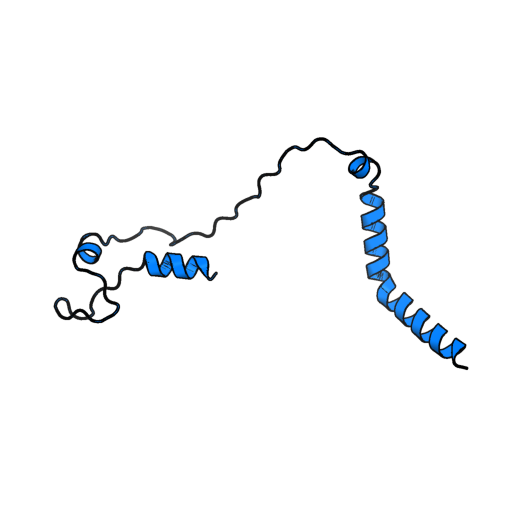8.435 -44.839 1.00 83.62 92 LYS A N 1
ATOM 726 C CA . LYS A 1 92 ? 2.623 -8.017 -46.109 1.00 83.62 92 LYS A CA 1
ATOM 727 C C . LYS A 1 92 ? 3.517 -8.335 -47.301 1.00 83.62 92 LYS A C 1
ATOM 729 O O . LYS A 1 92 ? 2.982 -8.626 -48.365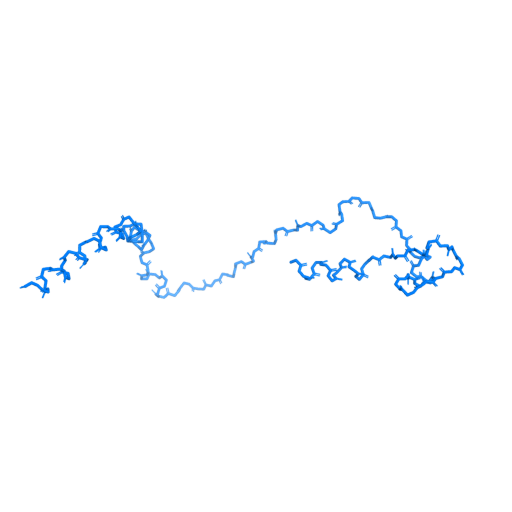 1.00 83.62 92 LYS A O 1
ATOM 734 N N . GLU A 1 93 ? 4.833 -8.261 -47.129 1.00 74.81 93 GLU A N 1
ATOM 735 C CA . GLU A 1 93 ? 5.808 -8.651 -48.149 1.00 74.81 93 GLU A CA 1
ATOM 736 C C . GLU A 1 93 ? 5.857 -10.173 -48.323 1.00 74.81 93 GLU A C 1
ATOM 738 O O . GLU A 1 93 ? 5.803 -10.634 -49.454 1.00 74.81 93 GLU A O 1
ATOM 743 N N . ASP A 1 94 ? 5.815 -10.952 -47.237 1.00 70.31 94 ASP A N 1
ATOM 744 C CA . ASP A 1 94 ? 5.801 -12.426 -47.286 1.00 70.31 94 ASP A CA 1
ATOM 745 C C . ASP A 1 94 ? 4.504 -13.013 -47.882 1.00 70.31 94 ASP A C 1
ATOM 747 O O . ASP A 1 94 ? 4.462 -14.176 -48.282 1.00 70.31 94 ASP A O 1
ATOM 751 N N . LYS A 1 95 ? 3.415 -12.232 -47.921 1.00 64.50 95 LYS A N 1
ATOM 752 C CA . LYS A 1 95 ? 2.123 -12.626 -48.517 1.00 64.50 95 LYS A CA 1
ATOM 753 C C . LYS A 1 95 ? 1.971 -12.211 -49.984 1.00 64.50 95 LYS A C 1
ATOM 755 O O . LYS A 1 95 ? 0.911 -12.467 -50.558 1.00 64.50 95 LYS A O 1
ATOM 760 N N . LYS A 1 96 ? 2.963 -11.534 -50.560 1.00 53.31 96 LYS A N 1
ATOM 761 C CA . LYS A 1 96 ? 2.956 -11.059 -51.946 1.00 53.31 96 LYS A CA 1
ATOM 762 C C . LYS A 1 96 ? 3.789 -11.973 -52.835 1.00 53.31 96 LYS A C 1
ATOM 764 O O . LYS A 1 96 ? 3.361 -12.158 -53.994 1.00 53.31 96 LYS A O 1
#

pLDDT: mean 89.55, std 6.57, range [53.31, 97.5]

Foldseek 3Di:
DVVVVVVCLVLDAADDPDNPDDDPPHDDPVCVVPDDDDPDDDPDDDDDDDDDDDDDQDPVNVPDPPVVVVVVVVVCVVCVVVVVVVVVVVVVVVVD

Radius of gyration: 30.55 Å; chains: 1; bounding box: 63×29×81 Å

Organism: NCBI:txid34289

InterPro domains:
  IPR001380 Large ribosomal subunit protein eL13 [PF01294] (1-74)
  IPR001380 Large ribosomal subunit protein eL13 [PTHR11722] (1-95)

Secondary structure (DSSP, 8-state):
-HHHHHHHHHH-----SBTTB--TTPPPHHHHHH--PPPS-SS----PPPPPP-PPPPHHHHH--HHHHHHHHHHHHHHHHHHHHHHHHHHHHTT-